Protein AF-A0A521KPG3-F1 (afdb_monomer_lite)

pLDDT: mean 92.12, std 6.99, range [52.09, 98.56]

Structure (mmCIF, N/CA/C/O backbone):
data_AF-A0A521KPG3-F1
#
_entry.id   AF-A0A521KPG3-F1
#
loop_
_atom_site.group_PDB
_atom_site.id
_atom_site.type_symbol
_atom_site.label_atom_id
_atom_site.label_alt_id
_atom_site.label_comp_id
_atom_site.label_asym_id
_atom_site.label_entity_id
_atom_site.label_seq_id
_atom_site.pdbx_PDB_ins_code
_atom_site.Cartn_x
_atom_site.Cartn_y
_atom_site.Cartn_z
_atom_site.occupancy
_atom_site.B_iso_or_equiv
_atom_site.auth_seq_id
_atom_site.auth_comp_id
_atom_site.auth_asym_id
_atom_site.auth_atom_id
_atom_site.pdbx_PDB_model_num
ATOM 1 N N . MET A 1 1 ? -23.778 -6.751 2.539 1.00 52.09 1 MET A N 1
ATOM 2 C CA . MET A 1 1 ? -24.061 -5.298 2.484 1.00 52.09 1 MET A CA 1
ATOM 3 C C . MET A 1 1 ? -22.713 -4.593 2.405 1.00 52.09 1 MET A C 1
ATOM 5 O O . MET A 1 1 ? -21.792 -5.073 3.049 1.00 52.09 1 MET A O 1
ATOM 9 N N . THR A 1 2 ? -22.518 -3.600 1.533 1.00 82.00 2 THR A N 1
ATOM 10 C CA . THR A 1 2 ? -21.164 -3.106 1.207 1.00 82.00 2 THR A CA 1
ATOM 11 C C . THR A 1 2 ? -20.636 -2.167 2.297 1.00 82.00 2 THR A C 1
ATOM 13 O O . THR A 1 2 ? -21.366 -1.291 2.757 1.00 82.00 2 THR A O 1
ATOM 16 N N . LEU A 1 3 ? -19.366 -2.312 2.703 1.00 93.50 3 LEU A N 1
ATOM 17 C CA . LEU A 1 3 ? -18.720 -1.429 3.693 1.00 93.50 3 LEU A CA 1
ATOM 18 C C . LEU A 1 3 ? -18.869 0.057 3.329 1.00 93.50 3 LEU A C 1
ATOM 20 O O . LEU A 1 3 ? -19.123 0.904 4.183 1.00 93.50 3 LEU A O 1
ATOM 24 N N . VAL A 1 4 ? -18.779 0.357 2.031 1.00 94.75 4 VAL A N 1
ATOM 25 C CA . VAL A 1 4 ? -18.985 1.696 1.469 1.00 94.75 4 VAL A CA 1
ATOM 26 C C . VAL A 1 4 ? -20.343 2.282 1.866 1.00 94.75 4 VAL A C 1
ATOM 28 O O . VAL A 1 4 ? -20.405 3.465 2.189 1.00 94.75 4 VAL A O 1
ATOM 31 N N . LEU A 1 5 ? -21.418 1.485 1.898 1.00 94.50 5 LEU A N 1
ATOM 32 C CA . LEU A 1 5 ? -22.751 1.969 2.267 1.00 94.50 5 LEU A CA 1
ATOM 33 C C . LEU A 1 5 ? -22.795 2.417 3.732 1.00 94.50 5 LEU A C 1
ATOM 35 O O . LEU A 1 5 ? -23.240 3.528 4.013 1.00 94.50 5 LEU A O 1
ATOM 39 N N . HIS A 1 6 ? -22.288 1.588 4.650 1.00 95.44 6 HIS A N 1
ATOM 40 C CA . HIS A 1 6 ? -22.227 1.927 6.076 1.00 95.44 6 HIS A CA 1
ATOM 41 C C . HIS A 1 6 ? -21.401 3.190 6.320 1.00 95.44 6 HIS A C 1
ATOM 43 O O . HIS A 1 6 ? -21.819 4.078 7.062 1.00 95.44 6 HIS A O 1
ATOM 49 N N . PHE A 1 7 ? -20.273 3.314 5.623 1.00 95.88 7 PHE A N 1
ATOM 50 C CA . PHE A 1 7 ? -19.432 4.502 5.678 1.00 95.88 7 PHE A CA 1
ATOM 51 C C . PHE A 1 7 ? -20.115 5.751 5.111 1.00 95.88 7 PHE A C 1
ATOM 53 O O . PHE A 1 7 ? -20.028 6.834 5.688 1.00 95.88 7 PHE A O 1
ATOM 60 N N . GLN A 1 8 ? -20.814 5.628 3.981 1.00 93.75 8 GLN A N 1
ATOM 61 C CA . GLN A 1 8 ? -21.535 6.743 3.369 1.00 93.75 8 GLN A CA 1
ATOM 62 C C . GLN A 1 8 ? -22.685 7.244 4.243 1.00 93.75 8 GLN A C 1
ATOM 64 O O . GLN A 1 8 ? -22.917 8.451 4.268 1.00 93.75 8 GLN A O 1
ATOM 69 N N . GLN A 1 9 ? -23.349 6.336 4.960 1.00 94.88 9 GLN A N 1
ATOM 70 C CA . GLN A 1 9 ? -24.404 6.628 5.933 1.00 94.88 9 GLN A CA 1
ATOM 71 C C . GLN A 1 9 ? -23.867 7.100 7.293 1.00 94.88 9 GLN A C 1
ATOM 73 O O . GLN A 1 9 ? -24.665 7.377 8.183 1.00 94.88 9 GLN A O 1
ATOM 78 N N . GLU A 1 10 ? -22.542 7.158 7.470 1.00 93.94 10 GLU A N 1
ATOM 79 C CA . GLU A 1 10 ? -21.884 7.454 8.751 1.00 93.94 10 GLU A CA 1
ATOM 80 C C . GLU A 1 10 ? -22.337 6.527 9.893 1.00 93.94 10 GLU A C 1
ATOM 82 O O . GLU A 1 10 ? -22.286 6.882 11.071 1.00 93.94 10 GLU A O 1
ATOM 87 N N . ASN A 1 11 ? -22.760 5.308 9.549 1.00 95.88 11 ASN A N 1
ATOM 88 C CA . ASN A 1 11 ? -23.122 4.279 10.510 1.00 95.88 11 ASN A CA 1
ATOM 89 C C . ASN A 1 11 ? -21.856 3.520 10.934 1.00 95.88 11 ASN A C 1
ATOM 91 O O . ASN A 1 11 ? -21.558 2.437 10.426 1.00 95.88 11 ASN A O 1
ATOM 95 N N . TRP A 1 12 ? -21.083 4.145 11.825 1.00 94.94 12 TRP A N 1
ATOM 96 C CA . TRP A 1 12 ? -19.770 3.660 12.264 1.00 94.94 12 TRP A CA 1
ATOM 97 C C . TRP A 1 12 ? -19.836 2.310 12.976 1.00 94.94 12 TRP A C 1
ATOM 99 O O . TRP A 1 12 ? -18.999 1.456 12.717 1.00 94.94 12 TRP A O 1
ATOM 109 N N . GLU A 1 13 ? -20.865 2.087 13.792 1.00 95.31 13 GLU A N 1
ATOM 110 C CA . GLU A 1 13 ? -21.072 0.815 14.489 1.00 95.31 13 GLU A CA 1
ATOM 111 C C . GLU A 1 13 ? -21.286 -0.329 13.489 1.00 95.31 13 GLU A C 1
ATOM 113 O O . GLU A 1 13 ? -20.583 -1.337 13.524 1.00 95.31 13 GLU A O 1
ATOM 118 N N . ALA A 1 14 ? -22.194 -0.151 12.524 1.00 95.75 14 ALA A N 1
ATOM 119 C CA . ALA A 1 14 ? -22.434 -1.176 11.511 1.00 95.75 14 ALA A CA 1
ATOM 120 C C . ALA A 1 14 ? -21.230 -1.378 10.574 1.00 95.75 14 ALA A C 1
ATOM 122 O O . ALA A 1 14 ? -21.003 -2.493 10.098 1.00 95.75 14 ALA A O 1
ATOM 123 N N . LEU A 1 15 ? -20.451 -0.319 10.316 1.00 96.81 15 LEU A N 1
ATOM 124 C CA . LEU A 1 15 ? -19.201 -0.412 9.563 1.00 96.81 15 LEU A CA 1
ATOM 125 C C . LEU A 1 15 ? -18.168 -1.267 10.306 1.00 96.81 15 LEU A C 1
ATOM 127 O O . LEU A 1 15 ? -17.594 -2.168 9.698 1.00 96.81 15 LEU A O 1
ATOM 131 N N . GLU A 1 16 ? -17.941 -0.997 11.593 1.00 96.50 16 GLU A N 1
ATOM 132 C CA . GLU A 1 16 ? -17.000 -1.742 12.439 1.00 96.50 16 GLU A CA 1
ATOM 133 C C . GLU A 1 16 ? -17.384 -3.219 12.535 1.00 96.50 16 GLU A C 1
ATOM 135 O O . GLU A 1 16 ? -16.533 -4.086 12.320 1.00 96.50 16 GLU A O 1
ATOM 140 N N . VAL A 1 17 ? -18.667 -3.512 12.770 1.00 96.12 17 VAL A N 1
ATOM 141 C CA . VAL A 1 17 ? -19.186 -4.888 12.806 1.00 96.12 17 VAL A CA 1
ATOM 142 C C . VAL A 1 17 ? -18.938 -5.590 11.471 1.00 96.12 17 VAL A C 1
ATOM 144 O O . VAL A 1 17 ? -18.283 -6.631 11.437 1.00 96.12 17 VAL A O 1
ATOM 147 N N . SER A 1 18 ? -19.371 -4.987 10.360 1.00 95.94 18 SER A N 1
ATOM 148 C CA . SER A 1 18 ? -19.237 -5.596 9.028 1.00 95.94 18 SER A CA 1
ATOM 149 C C . SER A 1 18 ? -17.775 -5.809 8.626 1.00 95.94 18 SER A C 1
ATOM 151 O O . SER A 1 18 ? -17.434 -6.810 7.995 1.00 95.94 18 SER A O 1
ATOM 153 N N . TRP A 1 19 ? -16.885 -4.878 8.978 1.00 96.88 19 TRP A N 1
ATOM 154 C CA . TRP A 1 19 ? -15.458 -5.010 8.688 1.00 96.88 19 TRP A CA 1
ATOM 155 C C . TRP A 1 19 ? -14.832 -6.119 9.546 1.00 96.88 19 TRP A C 1
ATOM 157 O O . TRP A 1 19 ? -14.117 -6.973 9.023 1.00 96.88 19 TRP A O 1
ATOM 167 N N . THR A 1 20 ? -15.148 -6.181 10.838 1.00 95.50 20 THR A N 1
ATOM 168 C CA . THR A 1 20 ? -14.649 -7.236 11.739 1.00 95.50 20 THR A CA 1
ATOM 169 C C . THR A 1 20 ? -15.108 -8.630 11.296 1.00 95.50 20 THR A C 1
ATOM 171 O O . THR A 1 20 ? -14.329 -9.590 11.321 1.00 95.50 20 THR A O 1
ATOM 174 N N . GLU A 1 21 ? -16.349 -8.750 10.818 1.00 94.81 21 GLU A N 1
ATOM 175 C CA . GLU A 1 21 ? -16.858 -9.980 10.205 1.00 94.81 21 GLU A CA 1
ATOM 176 C C . GLU A 1 21 ? -16.051 -10.365 8.960 1.00 94.81 21 GLU A C 1
ATOM 178 O O . GLU A 1 21 ? -15.674 -11.529 8.819 1.00 94.81 21 GLU A O 1
ATOM 183 N N . MET A 1 22 ? -15.705 -9.404 8.095 1.00 94.50 22 MET A N 1
ATOM 184 C CA . MET A 1 22 ? -14.847 -9.661 6.932 1.00 94.50 22 MET A CA 1
ATOM 185 C C . MET A 1 22 ? -13.451 -10.155 7.322 1.00 94.50 22 MET A C 1
ATOM 187 O O . MET A 1 22 ? -12.956 -11.102 6.705 1.00 94.50 22 MET A O 1
ATOM 191 N N . ILE A 1 23 ? -12.837 -9.551 8.347 1.00 95.06 23 ILE A N 1
ATOM 192 C CA . ILE A 1 23 ? -11.535 -9.981 8.884 1.00 95.06 23 ILE A CA 1
ATOM 193 C C . ILE A 1 23 ? -11.628 -11.438 9.353 1.00 95.06 23 ILE A C 1
ATOM 195 O O . ILE A 1 23 ? -10.808 -12.275 8.972 1.00 95.06 23 ILE A O 1
ATOM 199 N N . SER A 1 24 ? -12.661 -11.751 10.137 1.00 93.69 24 SER A N 1
ATOM 200 C CA . SER A 1 24 ? -12.889 -13.089 10.697 1.00 93.69 24 SER A CA 1
ATOM 201 C C . SER A 1 24 ? -13.160 -14.132 9.611 1.00 93.69 24 SER A C 1
ATOM 203 O O . SER A 1 24 ? -12.647 -15.250 9.671 1.00 93.69 24 SER A O 1
ATOM 205 N N . ALA A 1 25 ? -13.924 -13.752 8.587 1.00 93.00 25 ALA A N 1
ATOM 206 C CA . ALA A 1 25 ? -14.256 -14.595 7.445 1.00 93.00 25 ALA A CA 1
ATOM 207 C C . ALA A 1 25 ? -13.117 -14.723 6.418 1.00 93.00 25 ALA A C 1
ATOM 209 O O . ALA A 1 25 ? -13.273 -15.465 5.450 1.00 93.00 25 ALA A O 1
ATOM 210 N N . LYS A 1 26 ? -11.994 -14.009 6.600 1.00 91.50 26 LYS A N 1
ATOM 211 C CA . LYS A 1 26 ? -10.885 -13.929 5.629 1.00 91.50 26 LYS A CA 1
ATOM 212 C C . LYS A 1 26 ? -11.380 -13.554 4.230 1.00 91.50 26 LYS A C 1
ATOM 214 O O . LYS A 1 26 ? -10.997 -14.157 3.228 1.00 91.50 26 LYS A O 1
ATOM 219 N N . SER A 1 27 ? -12.305 -12.599 4.190 1.00 88.56 27 SER A N 1
ATOM 220 C CA . SER A 1 27 ? -12.894 -12.130 2.939 1.00 88.56 27 SER A CA 1
ATOM 221 C C . SER A 1 27 ? -11.855 -11.399 2.079 1.00 88.56 27 SER A C 1
ATOM 223 O O . SER A 1 27 ? -10.876 -10.884 2.623 1.00 88.56 27 SER A O 1
ATOM 225 N N . PRO A 1 28 ? -12.072 -11.308 0.755 1.00 89.56 28 PRO A N 1
ATOM 226 C CA . PRO A 1 28 ? -11.217 -10.518 -0.126 1.00 89.56 28 PRO A CA 1
ATOM 227 C C . PRO A 1 28 ? -11.099 -9.056 0.336 1.00 89.56 28 PRO A C 1
ATOM 229 O O . PRO A 1 28 ? -12.029 -8.501 0.933 1.00 89.56 28 PRO A O 1
ATOM 232 N N . VAL A 1 29 ? -9.947 -8.433 0.077 1.00 92.69 29 VAL A N 1
ATOM 233 C CA . VAL A 1 29 ? -9.597 -7.091 0.578 1.00 92.69 29 VAL A CA 1
ATOM 234 C C . VAL A 1 29 ? -10.201 -5.959 -0.266 1.00 92.69 29 VAL A C 1
ATOM 236 O O . VAL A 1 29 ? -10.266 -4.811 0.175 1.00 92.69 29 VAL A O 1
ATOM 239 N N . GLU A 1 30 ? -10.689 -6.262 -1.465 1.00 93.44 30 GLU A N 1
ATOM 240 C CA . GLU A 1 30 ? -11.215 -5.312 -2.447 1.00 93.44 30 GLU A CA 1
ATOM 241 C C . GLU A 1 30 ? -12.304 -4.379 -1.883 1.00 93.44 30 GLU A C 1
ATOM 243 O O . GLU A 1 30 ? -12.184 -3.168 -2.081 1.00 93.44 30 GLU A O 1
ATOM 248 N N . PRO A 1 31 ? -13.302 -4.843 -1.099 1.00 94.31 31 PRO A N 1
ATOM 249 C CA . PRO A 1 31 ? -14.300 -3.940 -0.517 1.00 94.31 31 PRO A CA 1
ATOM 250 C C . PRO A 1 31 ? -13.699 -2.944 0.486 1.00 94.31 31 PRO A C 1
ATOM 252 O O . PRO A 1 31 ? -14.235 -1.850 0.679 1.00 94.31 31 PRO A O 1
ATOM 255 N N . VAL A 1 32 ? -12.583 -3.304 1.129 1.00 96.31 32 VAL A N 1
ATOM 256 C CA . VAL A 1 32 ? -11.836 -2.403 2.016 1.00 96.31 32 VAL A CA 1
ATOM 257 C C . VAL A 1 32 ? -11.048 -1.393 1.192 1.00 96.31 32 VAL A C 1
ATOM 259 O O . VAL A 1 32 ? -11.058 -0.210 1.521 1.00 96.31 32 VAL A O 1
ATOM 262 N N . VAL A 1 33 ? -10.421 -1.816 0.094 1.00 96.00 33 VAL A N 1
ATOM 263 C CA . VAL A 1 33 ? -9.753 -0.900 -0.845 1.00 96.00 33 VAL A CA 1
ATOM 264 C C . VAL A 1 33 ? -10.733 0.159 -1.357 1.00 96.00 33 VAL A C 1
ATOM 266 O O . VAL A 1 33 ? -10.437 1.352 -1.270 1.00 96.00 33 VAL A O 1
ATOM 269 N N . GLU A 1 34 ? -11.918 -0.251 -1.812 1.00 95.25 34 GLU A N 1
ATOM 270 C CA . GLU A 1 34 ? -12.975 0.663 -2.268 1.00 95.25 34 GLU A CA 1
ATOM 271 C C . GLU A 1 34 ? -13.388 1.657 -1.175 1.00 95.25 34 GLU A C 1
ATOM 273 O O . GLU A 1 34 ? -13.433 2.868 -1.408 1.00 95.25 34 GLU A O 1
ATOM 278 N N . LEU A 1 35 ? -13.624 1.166 0.044 1.00 96.94 35 LEU A N 1
ATOM 279 C CA . LEU A 1 35 ? -13.941 2.002 1.199 1.00 96.94 35 LEU A CA 1
ATOM 280 C C . LEU A 1 35 ? -12.851 3.049 1.478 1.00 96.94 35 LEU A C 1
ATOM 282 O O . LEU A 1 35 ? -13.169 4.214 1.722 1.00 96.94 35 LEU A O 1
ATOM 286 N N . LEU A 1 36 ? -11.574 2.658 1.450 1.00 97.56 36 LEU A N 1
ATOM 287 C CA . LEU A 1 36 ? -10.450 3.550 1.748 1.00 97.56 36 LEU A CA 1
ATOM 288 C C . LEU A 1 36 ? -10.288 4.662 0.703 1.00 97.56 36 LEU A C 1
ATOM 290 O O . LEU A 1 36 ? -9.900 5.784 1.052 1.00 97.56 36 LEU A O 1
ATOM 294 N N . LEU A 1 37 ? -10.627 4.391 -0.559 1.00 95.88 37 LEU A N 1
ATOM 295 C CA . LEU A 1 37 ? -10.682 5.422 -1.598 1.00 95.88 37 LEU A CA 1
ATOM 296 C C . LEU A 1 37 ? -11.765 6.461 -1.272 1.00 95.88 37 LEU A C 1
ATOM 298 O O . LEU A 1 37 ? -11.469 7.655 -1.220 1.00 95.88 37 LEU A O 1
ATOM 302 N N . VAL A 1 38 ? -12.974 6.018 -0.913 1.00 96.06 38 VAL A N 1
ATOM 303 C CA . VAL A 1 38 ? -14.065 6.923 -0.499 1.00 96.06 38 VAL A CA 1
ATOM 304 C C . VAL A 1 38 ? -13.700 7.692 0.781 1.00 96.06 38 VAL A C 1
ATOM 306 O O . VAL A 1 38 ? -13.984 8.886 0.907 1.00 96.06 38 VAL A O 1
ATOM 309 N N . ALA A 1 39 ? -13.022 7.049 1.734 1.00 96.69 39 ALA A N 1
ATOM 310 C CA . ALA A 1 39 ? -12.569 7.698 2.963 1.00 96.69 39 ALA A CA 1
ATOM 311 C C . ALA A 1 39 ? -11.511 8.780 2.716 1.00 96.69 39 ALA A C 1
ATOM 313 O O . ALA A 1 39 ? -11.492 9.796 3.420 1.00 96.69 39 ALA A O 1
ATOM 314 N N . THR A 1 40 ? -10.668 8.588 1.700 1.00 96.44 40 THR A N 1
ATOM 315 C CA . THR A 1 40 ? -9.697 9.589 1.244 1.00 96.44 40 THR A CA 1
ATOM 316 C C . THR A 1 40 ? -10.410 10.819 0.691 1.00 96.44 40 THR A C 1
ATOM 318 O O . THR A 1 40 ? -10.117 11.940 1.110 1.00 96.44 40 THR A O 1
ATOM 321 N N . GLU A 1 41 ? -11.390 10.619 -0.192 1.00 95.38 41 GLU A N 1
ATOM 322 C CA . GLU A 1 41 ? -12.181 11.706 -0.785 1.00 95.38 41 GLU A CA 1
ATOM 323 C C . GLU A 1 41 ? -12.924 12.520 0.282 1.00 95.38 41 GLU A C 1
ATOM 325 O O . GLU A 1 41 ? -12.911 13.753 0.252 1.00 95.38 41 GLU A O 1
ATOM 330 N N . LYS A 1 42 ? -13.499 11.840 1.283 1.00 95.50 42 LYS A N 1
ATOM 331 C CA . LYS A 1 42 ? -14.185 12.487 2.413 1.00 95.50 42 LYS A CA 1
ATOM 332 C C . LYS A 1 42 ? -13.248 13.054 3.488 1.00 95.50 42 LYS A C 1
ATOM 334 O O . LYS A 1 42 ? -13.735 13.666 4.434 1.00 95.50 42 LYS A O 1
ATOM 339 N N . ARG A 1 43 ? -11.924 12.873 3.377 1.00 95.56 43 ARG A N 1
ATOM 340 C CA . ARG A 1 43 ? -10.925 13.257 4.402 1.00 95.56 43 ARG A 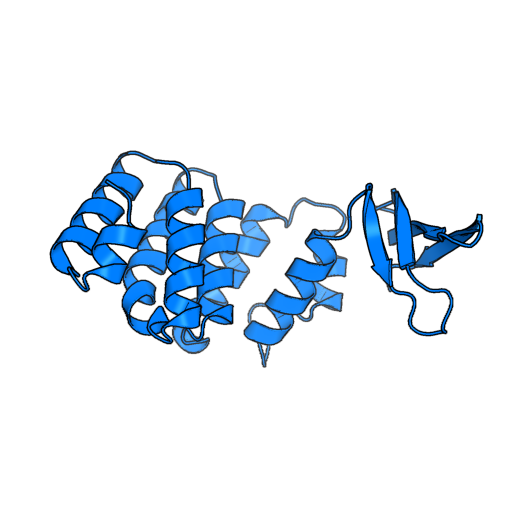CA 1
ATOM 341 C C . ARG A 1 43 ? -11.196 12.645 5.785 1.00 95.56 43 ARG A C 1
ATOM 343 O O . ARG A 1 43 ? -10.903 13.252 6.812 1.00 95.56 43 ARG A O 1
ATOM 350 N N . LEU A 1 44 ? -11.738 11.430 5.811 1.00 96.38 44 LEU A N 1
ATOM 351 C CA . LEU A 1 44 ? -12.098 10.696 7.031 1.00 96.38 44 LEU A CA 1
ATOM 352 C C . LEU A 1 44 ? -11.195 9.479 7.281 1.00 96.38 44 LEU A C 1
ATOM 354 O O . LEU A 1 44 ? -11.487 8.673 8.160 1.00 96.38 44 LEU A O 1
ATOM 358 N N . MET A 1 45 ? -10.070 9.369 6.565 1.00 96.88 45 MET A N 1
ATOM 359 C CA . MET A 1 45 ? -9.126 8.252 6.681 1.00 96.88 45 MET A CA 1
ATOM 360 C C . MET A 1 45 ? -8.688 7.967 8.124 1.00 96.88 45 MET A C 1
ATOM 362 O O . MET A 1 45 ? -8.567 6.809 8.511 1.00 96.88 45 MET A O 1
ATOM 366 N N . GLY A 1 46 ? -8.515 9.008 8.947 1.00 95.00 46 GLY A N 1
ATOM 367 C CA . GLY A 1 46 ? -8.146 8.858 10.358 1.00 95.00 46 GLY A CA 1
ATOM 368 C C . GLY A 1 46 ? -9.099 7.963 11.161 1.00 95.00 46 GLY A C 1
ATOM 369 O O . GLY A 1 46 ? -8.639 7.253 12.048 1.00 95.00 46 GLY A O 1
ATOM 370 N N . ARG A 1 47 ? -10.396 7.921 10.816 1.00 95.19 47 ARG A N 1
ATOM 371 C CA . ARG A 1 47 ? -11.377 7.035 11.473 1.00 95.19 47 ARG A CA 1
ATOM 372 C C . ARG A 1 47 ? -11.211 5.568 11.084 1.00 95.19 47 ARG A C 1
ATOM 374 O O . ARG A 1 47 ? -11.583 4.691 11.848 1.00 95.19 47 ARG A O 1
ATOM 381 N N . CYS A 1 48 ? -10.644 5.301 9.912 1.00 97.00 48 CYS A N 1
ATOM 382 C CA . CYS A 1 48 ? -10.431 3.947 9.414 1.00 97.00 48 CYS A CA 1
ATOM 383 C C . CYS A 1 48 ? -9.099 3.350 9.890 1.00 97.00 48 CYS A C 1
ATOM 385 O O . CYS A 1 48 ? -8.946 2.134 9.853 1.00 97.00 48 CYS A O 1
ATOM 387 N N . VAL A 1 49 ? -8.138 4.172 10.339 1.00 97.31 49 VAL A N 1
ATOM 388 C CA . VAL A 1 49 ? -6.780 3.726 10.708 1.00 97.31 49 VAL A CA 1
ATOM 389 C C . VAL A 1 49 ? -6.770 2.552 11.701 1.00 97.31 49 VAL A C 1
ATOM 391 O O . VAL A 1 49 ? -6.043 1.594 11.430 1.00 97.31 49 VAL A O 1
ATOM 394 N N . PRO A 1 50 ? -7.559 2.545 12.796 1.00 96.50 50 PRO A N 1
ATOM 395 C CA . PRO A 1 50 ? -7.572 1.411 13.722 1.00 96.50 50 PRO A CA 1
ATOM 396 C C . PRO A 1 50 ? -7.961 0.088 13.042 1.00 96.50 50 PRO A C 1
ATOM 398 O O . PRO A 1 50 ? -7.219 -0.890 13.144 1.00 96.50 50 PRO A O 1
ATOM 401 N N . LEU A 1 51 ? -9.051 0.092 12.265 1.00 97.38 51 LEU A N 1
ATOM 402 C CA . LEU A 1 51 ? -9.538 -1.082 11.529 1.00 97.38 51 LEU A CA 1
ATOM 403 C C . LEU A 1 51 ? -8.569 -1.516 10.424 1.00 97.38 51 LEU A C 1
ATOM 405 O O . LEU A 1 51 ? -8.354 -2.709 10.224 1.00 97.38 51 LEU A O 1
ATOM 409 N N . VAL A 1 52 ? -7.926 -0.567 9.733 1.00 98.25 52 VAL A N 1
ATOM 410 C CA . VAL A 1 52 ? -6.883 -0.877 8.740 1.00 98.25 52 VAL A CA 1
ATOM 411 C C . VAL A 1 52 ? -5.729 -1.627 9.392 1.00 98.25 52 VAL A C 1
ATOM 413 O O . VAL A 1 52 ? -5.263 -2.621 8.839 1.00 98.25 52 VAL A O 1
ATOM 416 N N . LYS A 1 53 ? -5.263 -1.180 10.563 1.00 98.12 53 LYS A N 1
ATOM 417 C CA . LYS A 1 53 ? -4.144 -1.825 11.264 1.00 98.12 53 LYS A CA 1
ATOM 418 C C . LYS A 1 53 ? -4.500 -3.232 11.725 1.00 98.12 53 LYS A C 1
ATOM 420 O O . LYS A 1 53 ? -3.666 -4.130 11.628 1.00 98.12 53 LYS A O 1
ATOM 425 N N . GLU A 1 54 ? -5.712 -3.427 12.229 1.00 97.38 54 GLU A N 1
ATOM 426 C CA . GLU A 1 54 ? -6.198 -4.750 12.612 1.00 97.38 54 GLU A CA 1
ATOM 427 C C . GLU A 1 54 ? -6.305 -5.680 11.399 1.00 97.38 54 GLU A C 1
ATOM 429 O O . GLU A 1 54 ? -5.740 -6.777 11.407 1.00 97.38 54 GLU A O 1
ATOM 434 N N . HIS A 1 55 ? -6.929 -5.208 10.318 1.00 98.06 55 HIS A N 1
ATOM 435 C CA . HIS A 1 55 ? -7.075 -5.990 9.098 1.00 98.06 55 HIS A CA 1
ATOM 436 C C . HIS A 1 55 ? -5.714 -6.331 8.480 1.00 98.06 55 HIS A C 1
ATOM 438 O O . HIS A 1 55 ? -5.483 -7.475 8.104 1.00 98.06 55 HIS A O 1
ATOM 444 N N . ALA A 1 56 ? -4.770 -5.388 8.446 1.00 98.12 56 ALA A N 1
ATOM 445 C CA . ALA A 1 56 ? -3.441 -5.624 7.887 1.00 98.12 56 ALA A CA 1
ATOM 446 C C . ALA A 1 56 ? -2.666 -6.689 8.672 1.00 98.12 56 ALA A C 1
ATOM 448 O O . ALA A 1 56 ? -2.004 -7.537 8.076 1.00 98.12 56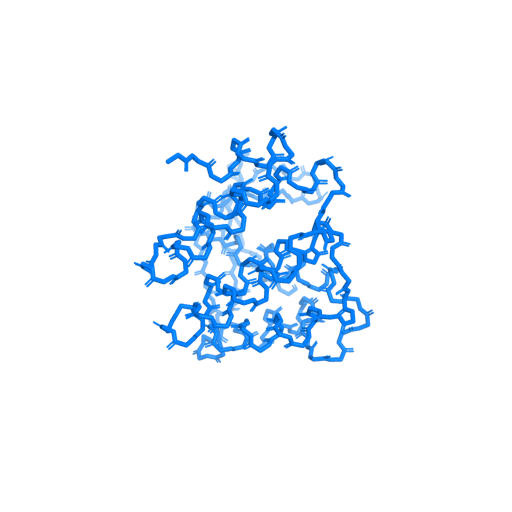 ALA A O 1
ATOM 449 N N . LYS A 1 57 ? -2.789 -6.695 10.006 1.00 97.00 57 LYS A N 1
ATOM 450 C CA . LYS A 1 57 ? -2.214 -7.755 10.848 1.00 97.00 57 LYS A CA 1
ATOM 451 C C . LYS A 1 57 ? -2.834 -9.114 10.538 1.00 97.00 57 LYS A C 1
ATOM 453 O O . LYS A 1 57 ? -2.101 -10.094 10.434 1.00 97.00 57 LYS A O 1
ATOM 458 N N . ALA A 1 58 ? -4.155 -9.174 10.374 1.00 97.12 58 ALA A N 1
ATOM 459 C CA . ALA A 1 58 ? -4.849 -10.410 10.028 1.00 97.12 58 ALA A CA 1
ATOM 460 C C . ALA A 1 58 ? -4.459 -10.920 8.630 1.00 97.12 58 ALA A C 1
ATOM 462 O O . ALA A 1 58 ? -4.204 -12.112 8.470 1.00 97.12 58 ALA A O 1
ATOM 463 N N . LEU A 1 59 ? -4.353 -10.033 7.636 1.00 97.06 59 LEU A N 1
ATOM 464 C CA . LEU A 1 59 ? -3.898 -10.369 6.283 1.00 97.06 59 LEU A CA 1
ATOM 465 C C . LEU A 1 59 ? -2.474 -10.932 6.307 1.00 97.06 59 LEU A C 1
ATOM 467 O O . LEU A 1 59 ? -2.249 -12.044 5.832 1.00 97.06 59 LEU A O 1
ATOM 471 N N . ALA A 1 60 ? -1.542 -10.237 6.966 1.00 95.12 60 ALA A N 1
ATOM 472 C CA . ALA A 1 60 ? -0.164 -10.702 7.106 1.00 95.12 60 ALA A CA 1
ATOM 473 C C . ALA A 1 60 ? -0.077 -12.060 7.829 1.00 95.12 60 ALA A C 1
ATOM 475 O O . ALA A 1 60 ? 0.639 -12.951 7.379 1.00 95.12 60 ALA A O 1
ATOM 476 N N . ALA A 1 61 ? -0.844 -12.259 8.907 1.00 94.31 61 ALA A N 1
ATOM 477 C CA . ALA A 1 61 ? -0.896 -13.535 9.628 1.00 94.31 61 ALA A CA 1
ATOM 478 C C . ALA A 1 61 ? -1.479 -14.686 8.785 1.00 94.31 61 ALA A C 1
ATOM 480 O O . ALA A 1 61 ? -1.161 -15.849 9.027 1.00 94.31 61 ALA A O 1
ATOM 481 N N . ASN A 1 62 ? -2.312 -14.370 7.792 1.00 93.06 62 ASN A N 1
ATOM 482 C CA . ASN A 1 62 ? -2.885 -15.332 6.852 1.00 93.06 62 ASN A CA 1
ATOM 483 C C . ASN A 1 62 ? -2.024 -15.539 5.590 1.00 93.06 62 ASN A C 1
ATOM 485 O O . ASN A 1 62 ? -2.455 -16.249 4.683 1.00 93.06 62 ASN A O 1
ATOM 489 N N . GLY A 1 63 ? -0.827 -14.949 5.523 1.00 93.00 63 GLY A N 1
ATOM 490 C CA . GLY A 1 63 ? 0.079 -15.062 4.377 1.00 93.00 63 GLY A CA 1
ATOM 491 C C . GLY A 1 63 ? -0.196 -14.072 3.242 1.00 93.00 63 GLY A C 1
ATOM 492 O O . GLY A 1 63 ? 0.523 -14.093 2.247 1.00 93.00 63 GLY A O 1
ATOM 493 N N . ASP A 1 64 ? -1.175 -13.175 3.385 1.00 95.38 64 ASP A N 1
ATOM 494 C CA . ASP A 1 64 ? -1.444 -12.103 2.421 1.00 95.38 64 ASP A CA 1
ATOM 495 C C . ASP A 1 64 ? -0.730 -10.803 2.824 1.00 95.38 64 ASP A C 1
ATOM 497 O O . ASP A 1 64 ? -1.323 -9.793 3.216 1.00 95.38 64 ASP A O 1
ATOM 501 N N . ALA A 1 65 ? 0.600 -10.836 2.759 1.00 96.50 65 ALA A N 1
ATOM 502 C CA . ALA A 1 65 ? 1.426 -9.665 3.040 1.00 96.50 65 ALA A CA 1
ATOM 503 C C . ALA A 1 65 ? 1.211 -8.539 2.009 1.00 96.50 65 ALA A C 1
ATOM 505 O O . ALA A 1 65 ? 1.301 -7.357 2.349 1.00 96.50 65 ALA A O 1
ATOM 506 N N . THR A 1 66 ? 0.887 -8.894 0.761 1.00 96.12 66 THR A N 1
ATOM 507 C CA . THR A 1 66 ? 0.593 -7.945 -0.318 1.00 96.12 66 THR A CA 1
ATOM 508 C C . THR A 1 66 ? -0.666 -7.139 -0.020 1.00 96.12 66 THR A C 1
ATOM 510 O O . THR A 1 66 ? -0.621 -5.907 -0.076 1.00 96.12 66 THR A O 1
ATOM 513 N N . GLY A 1 67 ? -1.762 -7.802 0.360 1.00 96.50 67 GLY A N 1
ATOM 514 C CA . GLY A 1 67 ? -2.999 -7.141 0.773 1.00 96.50 67 GLY A CA 1
ATOM 515 C C . GLY A 1 67 ? -2.792 -6.252 1.999 1.00 96.50 67 GLY A C 1
ATOM 516 O O . GLY A 1 67 ? -3.265 -5.112 2.019 1.00 96.50 67 GLY A O 1
ATOM 517 N N . ALA A 1 68 ? -2.011 -6.717 2.982 1.00 98.00 68 ALA A N 1
ATOM 518 C CA . ALA A 1 68 ? -1.650 -5.920 4.156 1.00 98.00 68 ALA A CA 1
ATOM 519 C C . ALA A 1 68 ? -0.913 -4.622 3.775 1.00 98.00 68 ALA A C 1
ATOM 521 O O . ALA A 1 68 ? -1.281 -3.538 4.238 1.00 98.00 68 ALA A O 1
ATOM 522 N N . ALA A 1 69 ? 0.100 -4.720 2.907 1.00 97.94 69 ALA A N 1
ATOM 523 C CA . ALA A 1 69 ? 0.857 -3.566 2.428 1.00 97.94 69 ALA A CA 1
ATOM 524 C C . ALA A 1 69 ? -0.029 -2.596 1.631 1.00 97.94 69 ALA A C 1
ATOM 526 O O . ALA A 1 69 ? 0.075 -1.381 1.808 1.00 97.94 69 ALA A O 1
ATOM 527 N N . GLU A 1 70 ? -0.939 -3.112 0.800 1.00 97.06 70 GLU A N 1
ATOM 528 C CA . GLU A 1 70 ? -1.835 -2.286 -0.010 1.00 97.06 70 GLU A CA 1
ATOM 529 C C . GLU A 1 70 ? -2.782 -1.446 0.859 1.00 97.06 70 GLU A C 1
ATOM 531 O O . GLU A 1 70 ? -2.851 -0.230 0.669 1.00 97.06 70 GLU A O 1
ATOM 536 N N . ILE A 1 71 ? -3.461 -2.028 1.856 1.00 98.12 71 ILE A N 1
ATOM 537 C CA . ILE A 1 71 ? -4.411 -1.256 2.681 1.00 98.12 71 ILE A CA 1
ATOM 538 C C . ILE A 1 71 ? -3.720 -0.260 3.619 1.00 98.12 71 ILE A C 1
ATOM 540 O O . ILE A 1 71 ? -4.202 0.864 3.777 1.00 98.12 71 ILE A O 1
ATOM 544 N N . LEU A 1 72 ? -2.561 -0.615 4.189 1.00 98.56 72 LEU A N 1
ATOM 545 C CA . LEU A 1 72 ? -1.735 0.318 4.970 1.00 98.56 72 LEU A CA 1
ATOM 546 C C . LEU A 1 72 ? -1.235 1.464 4.086 1.00 98.56 72 LEU A C 1
ATOM 548 O O . LEU A 1 72 ? -1.233 2.636 4.477 1.00 98.56 72 LEU A O 1
ATOM 552 N N . GLY A 1 73 ? -0.858 1.116 2.862 1.00 97.75 73 GLY A N 1
ATOM 553 C CA . GLY A 1 73 ? -0.419 2.027 1.831 1.00 97.75 73 GLY A CA 1
ATOM 554 C C . GLY A 1 73 ? -1.499 3.002 1.369 1.00 97.75 73 GLY A C 1
ATOM 555 O O . GLY A 1 73 ? -1.251 4.199 1.211 1.00 97.75 73 GLY A O 1
ATOM 556 N N . LEU A 1 74 ? -2.724 2.524 1.176 1.00 97.94 74 LEU A N 1
ATOM 557 C CA . LEU A 1 74 ? -3.872 3.379 0.885 1.00 97.94 74 LEU A CA 1
ATOM 558 C C . LEU A 1 74 ? -4.195 4.284 2.071 1.00 97.94 74 LEU A C 1
ATOM 560 O O . LEU A 1 74 ? -4.439 5.472 1.869 1.00 97.94 74 LEU A O 1
ATOM 564 N N . ALA A 1 75 ? -4.110 3.773 3.300 1.00 98.25 75 ALA A N 1
ATOM 565 C CA . ALA A 1 75 ? -4.343 4.581 4.487 1.00 98.25 75 ALA A CA 1
ATOM 566 C C . ALA A 1 75 ? -3.330 5.726 4.631 1.00 98.25 75 ALA A C 1
ATOM 568 O O . ALA A 1 75 ? -3.728 6.867 4.883 1.00 98.25 75 ALA A O 1
ATOM 569 N N . ILE A 1 76 ? -2.033 5.479 4.407 1.00 97.62 76 ILE A N 1
ATOM 570 C CA . ILE A 1 76 ? -1.029 6.550 4.495 1.00 97.62 76 ILE A CA 1
ATOM 571 C C . ILE A 1 76 ? -1.204 7.588 3.376 1.00 97.62 76 ILE A C 1
ATOM 573 O O . ILE A 1 76 ? -1.073 8.794 3.620 1.00 97.62 76 ILE A O 1
ATOM 577 N N . LEU A 1 77 ? -1.548 7.148 2.158 1.00 97.44 77 LEU A N 1
ATOM 578 C CA . LEU A 1 77 ? -1.825 8.034 1.021 1.00 97.44 77 LEU A CA 1
ATOM 579 C C . LEU A 1 77 ? -3.109 8.844 1.223 1.00 97.44 77 LEU A C 1
ATOM 581 O O . LEU A 1 77 ? -3.145 10.009 0.828 1.00 97.44 77 LEU A O 1
ATOM 585 N N . GLY A 1 78 ? -4.110 8.257 1.879 1.00 96.56 78 GLY A N 1
ATOM 586 C CA . GLY A 1 78 ? -5.401 8.869 2.184 1.00 96.56 78 GLY A CA 1
ATOM 587 C C . GLY A 1 78 ? -5.398 9.857 3.350 1.00 96.56 78 GLY A C 1
ATOM 588 O O . GLY A 1 78 ? -6.445 10.394 3.701 1.00 96.56 78 GLY A O 1
ATOM 589 N N . GLY A 1 79 ? -4.235 10.112 3.956 1.00 95.38 79 GLY A N 1
ATOM 590 C CA . GLY A 1 79 ? -4.074 11.090 5.037 1.00 95.38 79 GLY A CA 1
ATOM 591 C C . GLY A 1 79 ? -3.944 10.491 6.437 1.00 95.38 79 GLY A C 1
ATOM 592 O O . GLY A 1 79 ? -3.911 11.248 7.404 1.00 95.38 79 GLY A O 1
ATOM 593 N N . GLY A 1 80 ? -3.822 9.167 6.566 1.00 96.62 80 GLY A N 1
ATOM 594 C CA . GLY A 1 80 ? -3.447 8.521 7.824 1.00 96.62 80 GLY A CA 1
ATOM 595 C C . GLY A 1 80 ? -2.079 8.990 8.340 1.00 96.62 80 GLY A C 1
ATOM 596 O O . GLY A 1 80 ? -1.215 9.424 7.565 1.00 96.62 80 GLY A O 1
ATOM 597 N N . SER A 1 81 ? -1.892 8.910 9.661 1.00 94.81 81 SER A N 1
ATOM 598 C CA . SER A 1 81 ? -0.680 9.363 10.353 1.00 94.81 81 SER A CA 1
ATOM 599 C C . SER A 1 81 ? 0.531 8.480 10.012 1.00 94.81 81 SER A C 1
ATOM 601 O O . SER A 1 81 ? 0.516 7.284 10.320 1.00 94.81 81 SER A O 1
ATOM 603 N N . PRO A 1 82 ? 1.623 9.033 9.441 1.00 94.38 82 PRO A N 1
ATOM 604 C CA . PRO A 1 82 ? 2.845 8.268 9.203 1.00 94.38 82 PRO A CA 1
ATOM 605 C C . PRO A 1 82 ? 3.462 7.699 10.484 1.00 94.38 82 PRO A C 1
ATOM 607 O O . PRO A 1 82 ? 4.033 6.613 10.433 1.00 94.38 82 PRO A O 1
ATOM 610 N N . GLY A 1 83 ? 3.316 8.375 11.628 1.00 94.44 83 GLY A N 1
ATOM 611 C CA . GLY A 1 83 ? 3.840 7.886 12.909 1.00 94.44 83 GLY A CA 1
ATOM 612 C C . GLY A 1 83 ? 3.191 6.577 13.370 1.00 94.44 83 GLY A C 1
ATOM 613 O O . GLY A 1 83 ? 3.814 5.799 14.084 1.00 94.44 83 GLY A O 1
ATOM 614 N N . GLU A 1 84 ? 1.965 6.301 12.923 1.00 95.31 84 GLU A N 1
ATOM 615 C CA . GLU A 1 84 ? 1.221 5.095 13.297 1.00 95.31 84 GLU A CA 1
ATOM 616 C C . GLU A 1 84 ? 1.296 3.974 12.259 1.00 95.31 84 GLU A C 1
ATOM 618 O O . GLU A 1 84 ? 1.049 2.819 12.611 1.00 95.31 84 GLU A O 1
ATOM 623 N N . LEU A 1 85 ? 1.578 4.323 10.998 1.00 97.75 85 LEU A N 1
ATOM 624 C CA . LEU A 1 85 ? 1.453 3.427 9.845 1.00 97.75 85 LEU A CA 1
ATOM 625 C C . LEU A 1 85 ? 2.794 3.042 9.216 1.00 97.75 85 LEU A C 1
ATOM 627 O O . LEU A 1 85 ? 2.891 1.959 8.650 1.00 97.75 85 LEU A O 1
ATOM 631 N N . SER A 1 86 ? 3.827 3.890 9.291 1.00 97.56 86 SER A N 1
ATOM 632 C CA . SER A 1 86 ? 5.048 3.704 8.485 1.00 97.56 86 SER A CA 1
ATOM 633 C C . SER A 1 86 ? 5.772 2.392 8.768 1.00 97.56 86 SER A C 1
ATOM 635 O O . SER A 1 86 ? 6.168 1.698 7.836 1.00 97.56 86 SER A O 1
ATOM 637 N N . ALA A 1 87 ? 5.922 2.031 10.044 1.00 97.31 87 ALA A N 1
ATOM 638 C CA . ALA A 1 87 ? 6.616 0.804 10.424 1.00 97.31 87 ALA A CA 1
ATOM 639 C C . ALA A 1 87 ? 5.845 -0.450 9.988 1.00 97.31 87 ALA A C 1
ATOM 641 O O . ALA A 1 87 ? 6.444 -1.388 9.465 1.00 97.31 87 ALA A O 1
ATOM 642 N N . ASP A 1 88 ? 4.522 -0.449 10.173 1.00 97.75 88 ASP A N 1
ATOM 643 C CA . ASP A 1 88 ? 3.659 -1.562 9.774 1.00 97.75 88 ASP A CA 1
ATOM 644 C C . ASP A 1 88 ? 3.638 -1.703 8.244 1.00 97.75 88 ASP A C 1
ATOM 646 O O . ASP A 1 88 ? 3.769 -2.812 7.728 1.00 97.75 88 ASP A O 1
ATOM 650 N N . LEU A 1 89 ? 3.561 -0.583 7.513 1.00 98.38 89 LEU A N 1
ATOM 651 C CA . LEU A 1 89 ? 3.606 -0.557 6.050 1.00 98.38 89 LEU A CA 1
ATOM 652 C C . LEU A 1 89 ? 4.925 -1.112 5.513 1.00 98.38 89 LEU A C 1
ATOM 654 O O . LEU A 1 89 ? 4.908 -1.984 4.648 1.00 98.38 89 LEU A O 1
ATOM 658 N N . TYR A 1 90 ? 6.061 -0.635 6.034 1.00 98.19 90 TYR A N 1
ATOM 659 C CA . TYR A 1 90 ? 7.370 -1.123 5.602 1.00 98.19 90 TYR A CA 1
ATOM 660 C C . TYR A 1 90 ? 7.501 -2.631 5.833 1.00 98.19 90 TYR A C 1
ATOM 662 O O . TYR A 1 90 ? 7.885 -3.355 4.922 1.00 98.19 90 TYR A O 1
ATOM 670 N N . ARG A 1 91 ? 7.123 -3.121 7.020 1.00 97.62 91 ARG A N 1
ATOM 671 C CA . ARG A 1 91 ? 7.200 -4.554 7.351 1.00 97.62 91 ARG A CA 1
ATOM 672 C C . ARG A 1 91 ? 6.290 -5.406 6.473 1.00 97.62 91 ARG A C 1
ATOM 674 O O . ARG A 1 91 ? 6.701 -6.483 6.057 1.00 97.62 91 ARG A O 1
ATOM 681 N N . ALA A 1 92 ? 5.074 -4.939 6.190 1.00 97.88 92 ALA A N 1
ATOM 682 C CA . ALA A 1 92 ? 4.163 -5.641 5.293 1.00 97.88 92 ALA A CA 1
ATOM 683 C C . ALA A 1 92 ? 4.729 -5.703 3.865 1.00 97.88 92 ALA A C 1
ATOM 685 O O . ALA A 1 92 ? 4.735 -6.771 3.258 1.00 97.88 92 ALA A O 1
ATOM 686 N N . ALA A 1 93 ? 5.266 -4.589 3.357 1.00 97.94 93 ALA A N 1
ATOM 687 C CA . ALA A 1 93 ? 5.886 -4.532 2.036 1.00 97.94 93 ALA A CA 1
ATOM 688 C C . ALA A 1 93 ? 7.141 -5.418 1.944 1.00 97.94 93 ALA A C 1
ATOM 690 O O . ALA A 1 93 ? 7.281 -6.188 1.000 1.00 97.94 93 ALA A O 1
ATOM 691 N N . GLU A 1 94 ? 8.019 -5.365 2.946 1.00 97.62 94 GLU A N 1
ATOM 692 C CA . GLU A 1 94 ? 9.204 -6.222 3.022 1.00 97.62 94 GLU A CA 1
ATOM 693 C C . GLU A 1 94 ? 8.804 -7.698 3.075 1.00 97.62 94 GLU A C 1
ATOM 695 O O . GLU A 1 94 ? 9.347 -8.514 2.338 1.00 97.62 94 GLU A O 1
ATOM 700 N N . HIS A 1 95 ? 7.808 -8.061 3.884 1.00 97.00 95 HIS A N 1
ATOM 701 C CA . HIS A 1 95 ? 7.344 -9.443 3.935 1.00 97.00 95 HIS A CA 1
ATOM 702 C C . HIS A 1 95 ? 6.749 -9.917 2.602 1.00 97.00 95 HIS A C 1
ATOM 704 O O . HIS A 1 95 ? 6.965 -11.067 2.226 1.00 97.00 95 HIS A O 1
ATOM 710 N N . ALA A 1 96 ? 6.044 -9.036 1.888 1.00 96.44 96 ALA A N 1
ATOM 711 C CA . ALA A 1 96 ? 5.428 -9.343 0.604 1.00 96.44 96 ALA A CA 1
ATOM 712 C C . ALA A 1 96 ? 6.443 -9.526 -0.528 1.00 96.44 96 ALA A C 1
ATOM 714 O O . ALA A 1 96 ? 6.215 -10.343 -1.416 1.00 96.44 96 ALA A O 1
ATOM 715 N N . TYR A 1 97 ? 7.534 -8.757 -0.520 1.00 95.69 97 TYR A N 1
ATOM 716 C CA . TYR A 1 97 ? 8.365 -8.602 -1.712 1.00 95.69 97 TYR A CA 1
ATOM 717 C C . TYR A 1 97 ? 9.852 -8.879 -1.499 1.00 95.69 97 TYR A C 1
ATOM 719 O O . TYR A 1 97 ? 10.568 -8.924 -2.485 1.00 95.69 97 TYR A O 1
ATOM 727 N N . ARG A 1 98 ? 10.366 -9.086 -0.280 1.00 95.56 98 ARG A N 1
ATOM 728 C CA . ARG A 1 98 ? 11.829 -9.175 -0.061 1.00 95.56 98 ARG A CA 1
ATOM 729 C C . ARG A 1 98 ? 12.557 -10.253 -0.870 1.00 95.56 98 ARG A C 1
ATOM 731 O O . ARG A 1 98 ? 13.743 -10.097 -1.131 1.00 95.56 98 ARG A O 1
ATOM 738 N N . GLU A 1 99 ? 11.867 -11.338 -1.213 1.00 93.19 99 GLU A N 1
ATOM 739 C CA . GLU A 1 99 ? 12.431 -12.458 -1.980 1.00 93.19 99 GLU A CA 1
ATOM 740 C C . GLU A 1 99 ? 12.446 -12.170 -3.490 1.00 93.19 99 GLU A C 1
ATOM 742 O O . GLU A 1 99 ? 13.037 -12.909 -4.275 1.00 93.19 99 GLU A O 1
ATOM 747 N N . GLU A 1 100 ? 11.795 -11.090 -3.914 1.00 90.62 100 GLU A N 1
ATOM 748 C CA . GLU A 1 100 ? 11.772 -10.654 -5.296 1.00 90.62 100 GLU A CA 1
ATOM 749 C C . GLU A 1 100 ? 13.105 -9.999 -5.675 1.00 90.62 100 GLU A C 1
ATOM 751 O O . GLU A 1 100 ? 13.570 -9.074 -5.007 1.00 90.62 100 GLU A O 1
ATOM 756 N N . ALA A 1 101 ? 13.687 -10.404 -6.807 1.00 87.62 101 ALA A N 1
ATOM 757 C CA . ALA A 1 101 ? 14.989 -9.903 -7.267 1.00 87.62 101 ALA A CA 1
ATOM 758 C C . ALA A 1 101 ? 15.052 -8.365 -7.394 1.00 87.62 101 ALA A C 1
ATOM 760 O O . ALA A 1 101 ? 16.098 -7.749 -7.198 1.00 87.62 101 ALA A O 1
ATOM 761 N N . TRP A 1 102 ? 13.912 -7.731 -7.679 1.00 87.31 102 TRP A N 1
ATOM 762 C CA . TRP A 1 102 ? 13.779 -6.287 -7.867 1.00 87.31 102 TRP A CA 1
ATOM 763 C C . TRP A 1 102 ? 13.538 -5.502 -6.566 1.00 87.31 102 TRP A C 1
ATOM 765 O O . TRP A 1 102 ? 13.610 -4.271 -6.587 1.00 87.31 102 TRP A O 1
ATOM 775 N N . TRP A 1 103 ? 13.257 -6.158 -5.432 1.00 92.69 103 TRP A N 1
ATOM 776 C CA . TRP A 1 103 ? 12.851 -5.483 -4.190 1.00 92.69 103 TRP A CA 1
ATOM 777 C C . TRP A 1 103 ? 13.875 -4.475 -3.683 1.00 92.69 103 TRP A C 1
ATOM 779 O O . TRP A 1 103 ? 13.508 -3.336 -3.390 1.00 92.69 103 TRP A O 1
ATOM 789 N N . ALA A 1 104 ? 15.145 -4.881 -3.587 1.00 92.38 104 ALA A N 1
ATOM 790 C CA . ALA A 1 104 ? 16.203 -4.033 -3.041 1.00 92.38 104 ALA A CA 1
ATOM 791 C C . ALA A 1 104 ? 16.318 -2.722 -3.832 1.00 92.38 104 ALA A C 1
ATOM 793 O O . ALA A 1 104 ? 16.308 -1.635 -3.259 1.00 92.38 104 ALA A O 1
ATOM 794 N N . VAL A 1 105 ? 16.313 -2.836 -5.159 1.00 90.19 105 VAL A N 1
ATOM 795 C CA . VAL A 1 105 ? 16.447 -1.703 -6.076 1.00 90.19 105 VAL A CA 1
ATOM 796 C C . VAL A 1 105 ? 15.204 -0.822 -6.049 1.00 90.19 105 VAL A C 1
ATOM 798 O O . VAL A 1 105 ? 15.314 0.398 -5.952 1.00 90.19 105 VAL A O 1
ATOM 801 N N . TYR A 1 106 ? 14.008 -1.412 -6.096 1.00 93.06 106 TYR A N 1
ATOM 802 C CA . TYR A 1 106 ? 12.768 -0.634 -6.088 1.00 93.06 106 TYR A CA 1
ATOM 803 C C . TYR A 1 106 ? 12.583 0.105 -4.764 1.00 93.06 106 TYR A C 1
ATOM 805 O O . TYR A 1 106 ? 12.123 1.247 -4.755 1.00 93.06 106 TYR A O 1
ATOM 813 N N . SER A 1 107 ? 12.960 -0.529 -3.654 1.00 94.88 107 SER A N 1
ATOM 814 C CA . SER A 1 107 ? 12.908 0.082 -2.327 1.00 94.88 107 SER A CA 1
ATOM 815 C C . SER A 1 107 ? 13.895 1.236 -2.210 1.00 94.88 107 SER A C 1
ATOM 817 O O . SER A 1 107 ? 13.517 2.309 -1.744 1.00 94.88 107 SER A O 1
ATOM 819 N N . GLU A 1 108 ? 15.125 1.067 -2.703 1.00 94.44 108 GLU A N 1
ATOM 820 C CA . GLU A 1 108 ? 16.130 2.133 -2.742 1.00 94.44 108 GLU A CA 1
ATOM 821 C C . GLU A 1 108 ? 15.672 3.315 -3.609 1.00 94.44 108 GLU A C 1
ATOM 823 O O . GLU A 1 108 ? 15.629 4.448 -3.127 1.00 94.44 108 GLU A O 1
ATOM 828 N N . MET A 1 109 ? 15.244 3.058 -4.848 1.00 91.19 109 MET A N 1
ATOM 829 C CA . MET A 1 109 ? 14.772 4.093 -5.778 1.00 91.19 109 MET A CA 1
ATOM 830 C C . MET A 1 109 ? 13.556 4.856 -5.250 1.00 91.19 109 MET A C 1
ATOM 832 O O . MET A 1 109 ? 13.436 6.067 -5.440 1.00 91.19 109 MET A O 1
ATOM 836 N N . ALA A 1 110 ? 12.633 4.152 -4.596 1.00 95.19 110 ALA A N 1
ATOM 837 C CA . ALA A 1 110 ? 11.478 4.773 -3.968 1.00 95.19 110 ALA A CA 1
ATOM 838 C C . ALA A 1 110 ? 11.834 5.493 -2.658 1.00 95.19 110 ALA A C 1
ATOM 840 O O . ALA A 1 110 ? 11.011 6.246 -2.143 1.00 95.19 110 ALA A O 1
ATOM 841 N N . GLY A 1 111 ? 13.020 5.257 -2.092 1.00 96.38 111 GLY A N 1
ATOM 842 C CA . GLY A 1 111 ? 13.370 5.692 -0.744 1.00 96.38 111 GLY A CA 1
ATOM 843 C C . GLY A 1 111 ? 12.515 5.022 0.334 1.00 96.38 111 GLY A C 1
ATOM 844 O O . GLY A 1 111 ? 12.279 5.637 1.372 1.00 96.38 111 GLY A O 1
ATOM 845 N N . LEU A 1 112 ? 12.018 3.804 0.085 1.00 97.38 112 LEU A N 1
ATOM 846 C CA . LEU A 1 112 ? 11.196 2.999 0.991 1.00 97.38 112 LEU A CA 1
ATOM 847 C C . LEU A 1 112 ? 12.092 2.217 1.961 1.00 97.38 112 LEU A C 1
ATOM 849 O O . LEU A 1 112 ? 12.715 1.226 1.597 1.00 97.38 112 LEU A O 1
ATOM 853 N N . ASN A 1 113 ? 12.154 2.665 3.209 1.00 96.19 113 ASN A N 1
ATOM 854 C CA . ASN A 1 113 ? 12.853 1.997 4.299 1.00 96.19 113 ASN A CA 1
ATOM 855 C C . ASN A 1 113 ? 12.192 2.344 5.642 1.00 96.19 113 ASN A C 1
ATOM 857 O O . ASN A 1 113 ? 11.363 3.249 5.729 1.00 96.19 113 ASN A O 1
ATOM 861 N N . LEU A 1 114 ? 12.564 1.647 6.716 1.00 93.62 114 LEU A N 1
ATOM 862 C CA . LEU A 1 114 ? 11.956 1.862 8.034 1.00 93.62 114 LEU A CA 1
ATOM 863 C C . LEU A 1 114 ? 12.119 3.305 8.559 1.00 93.62 114 LEU A C 1
ATOM 865 O O . LEU A 1 114 ? 11.282 3.776 9.325 1.00 93.62 114 LEU A O 1
ATOM 869 N N . ASN A 1 115 ? 13.168 4.006 8.120 1.00 92.56 115 ASN A N 1
ATOM 870 C CA . ASN A 1 115 ? 13.512 5.364 8.537 1.00 92.56 115 ASN A CA 1
ATOM 871 C C . ASN A 1 115 ? 13.208 6.412 7.453 1.00 92.56 115 ASN A C 1
ATOM 873 O O . ASN A 1 115 ? 13.764 7.512 7.500 1.00 92.56 115 ASN A O 1
ATOM 877 N N . SER A 1 116 ? 12.360 6.096 6.464 1.00 93.88 116 SER A N 1
ATOM 878 C CA . SER A 1 116 ? 12.009 7.045 5.407 1.00 93.88 116 SER A CA 1
ATOM 879 C C . SER A 1 116 ? 11.481 8.349 6.018 1.00 93.88 116 SER A C 1
ATOM 881 O O . SER A 1 116 ? 10.467 8.315 6.719 1.00 93.88 116 SER A O 1
ATOM 883 N N . PRO A 1 117 ? 12.100 9.510 5.726 1.00 91.75 117 PRO A N 1
ATOM 884 C CA . PRO A 1 117 ? 11.654 10.791 6.279 1.00 91.75 117 PRO A CA 1
ATOM 885 C C . PRO A 1 117 ? 10.256 11.179 5.776 1.00 91.75 117 PRO A C 1
ATOM 887 O O . PRO A 1 117 ? 9.522 11.887 6.459 1.00 91.75 117 PRO A O 1
ATOM 890 N N . ASP A 1 118 ? 9.871 10.683 4.596 1.00 96.00 118 ASP A N 1
ATOM 891 C CA . ASP A 1 118 ? 8.526 10.801 4.041 1.00 96.00 118 ASP A CA 1
ATOM 892 C C . ASP A 1 118 ? 8.058 9.451 3.478 1.00 96.00 118 ASP A C 1
ATOM 894 O O . ASP A 1 118 ? 8.154 9.168 2.280 1.00 96.00 118 ASP A O 1
ATOM 898 N N . MET A 1 119 ? 7.519 8.611 4.364 1.00 97.12 119 MET A N 1
ATOM 899 C CA . MET A 1 119 ? 6.955 7.310 3.994 1.00 97.12 119 MET A CA 1
ATOM 900 C C . MET A 1 119 ? 5.808 7.425 2.977 1.00 97.12 119 MET A C 1
ATOM 902 O O . MET A 1 119 ? 5.616 6.537 2.149 1.00 97.12 119 MET A O 1
ATOM 906 N N . ARG A 1 120 ? 5.043 8.525 2.987 1.00 96.94 120 ARG A N 1
ATOM 907 C CA . ARG A 1 120 ? 3.927 8.707 2.049 1.00 96.94 120 ARG A CA 1
ATOM 908 C C . ARG A 1 120 ? 4.446 8.877 0.624 1.00 96.94 120 ARG A C 1
ATOM 910 O O . ARG A 1 120 ? 3.913 8.264 -0.304 1.00 96.94 120 ARG A O 1
ATOM 917 N N . SER A 1 121 ? 5.459 9.720 0.442 1.00 97.19 121 SER A N 1
ATOM 918 C CA . SER A 1 121 ? 6.096 9.907 -0.864 1.00 97.19 121 SER A CA 1
ATOM 919 C C . SER A 1 121 ? 6.854 8.660 -1.304 1.00 97.19 121 SER A C 1
ATOM 921 O O . SER A 1 121 ? 6.712 8.270 -2.465 1.00 97.19 121 SER A O 1
ATOM 923 N N . ALA A 1 122 ? 7.544 7.989 -0.377 1.00 97.69 122 ALA A N 1
ATOM 924 C CA . ALA A 1 122 ? 8.244 6.745 -0.666 1.00 97.69 122 ALA A CA 1
ATOM 925 C C . ALA A 1 122 ? 7.292 5.649 -1.155 1.00 97.69 122 ALA A C 1
ATOM 927 O O . ALA A 1 122 ? 7.468 5.088 -2.236 1.00 97.69 122 ALA A O 1
ATOM 928 N N . TRP A 1 123 ? 6.197 5.420 -0.432 1.00 97.69 123 TRP A N 1
ATOM 929 C CA . TRP A 1 123 ? 5.190 4.446 -0.834 1.00 97.69 123 TRP A CA 1
ATOM 930 C C . TRP A 1 123 ? 4.526 4.791 -2.175 1.00 97.69 123 TRP A C 1
ATOM 932 O O . TRP A 1 123 ? 4.295 3.914 -3.010 1.00 97.69 123 TRP A O 1
ATOM 942 N N . ARG A 1 124 ? 4.260 6.079 -2.440 1.00 96.81 124 ARG A N 1
ATOM 943 C CA . ARG A 1 124 ? 3.733 6.522 -3.742 1.00 96.81 124 ARG A CA 1
ATOM 944 C C . ARG A 1 124 ? 4.695 6.197 -4.886 1.00 96.81 124 ARG A C 1
ATOM 946 O O . ARG A 1 124 ? 4.237 5.782 -5.949 1.00 96.81 124 ARG A O 1
ATOM 953 N N . ALA A 1 125 ? 5.993 6.424 -4.696 1.00 95.31 125 ALA A N 1
ATOM 954 C CA . ALA A 1 125 ? 7.013 6.094 -5.688 1.00 95.31 125 ALA A CA 1
ATOM 955 C C . ALA A 1 125 ? 7.113 4.575 -5.888 1.00 95.31 125 ALA A C 1
ATOM 957 O O . ALA A 1 125 ? 7.059 4.106 -7.024 1.00 95.31 125 ALA A O 1
ATOM 958 N N . PHE A 1 126 ? 7.126 3.808 -4.797 1.00 95.88 126 PHE A N 1
ATOM 959 C CA . PHE A 1 126 ? 7.170 2.349 -4.837 1.00 95.88 126 PHE A CA 1
ATOM 960 C C . PHE A 1 126 ? 5.975 1.748 -5.595 1.00 95.88 126 PHE A C 1
ATOM 962 O O . PHE A 1 126 ? 6.163 0.948 -6.509 1.00 95.88 126 PHE A O 1
ATOM 969 N N . ARG A 1 127 ? 4.741 2.208 -5.328 1.00 94.56 127 ARG A N 1
ATOM 970 C CA . ARG A 1 127 ? 3.547 1.763 -6.079 1.00 94.56 127 ARG A CA 1
ATOM 971 C C . ARG A 1 127 ? 3.622 2.075 -7.572 1.00 94.56 127 ARG A C 1
ATOM 973 O O . ARG A 1 127 ? 3.127 1.288 -8.373 1.00 94.56 127 ARG A O 1
ATOM 980 N N . LYS A 1 128 ? 4.242 3.193 -7.968 1.00 91.25 128 LYS A N 1
ATOM 981 C CA . LYS A 1 128 ? 4.464 3.486 -9.393 1.00 91.25 128 LYS A CA 1
ATOM 982 C C . LYS A 1 128 ? 5.398 2.461 -10.026 1.00 91.25 128 LYS A C 1
ATOM 984 O O . LYS A 1 128 ? 5.096 2.009 -11.121 1.00 91.25 128 LYS A O 1
ATOM 989 N N . LEU A 1 129 ? 6.472 2.074 -9.336 1.00 90.88 129 LEU A N 1
ATOM 990 C CA . LEU A 1 129 ? 7.390 1.034 -9.807 1.00 90.88 129 LEU A CA 1
ATOM 991 C C . LEU A 1 129 ? 6.692 -0.332 -9.902 1.00 90.88 129 LEU A C 1
ATOM 993 O O . LEU A 1 129 ? 6.834 -1.012 -10.915 1.00 90.88 129 LEU A O 1
ATOM 997 N N . LEU A 1 130 ? 5.863 -0.699 -8.915 1.00 90.38 130 LEU A N 1
ATOM 998 C CA . LEU A 1 130 ? 5.047 -1.923 -8.967 1.00 90.38 130 LEU A CA 1
ATOM 999 C C . LEU A 1 130 ? 4.054 -1.933 -10.140 1.00 90.38 130 LEU A C 1
ATOM 1001 O O . LEU A 1 130 ? 3.784 -2.987 -10.716 1.00 90.38 130 LEU A O 1
ATOM 1005 N N . ALA A 1 131 ? 3.509 -0.768 -10.499 1.00 88.62 131 ALA A N 1
ATOM 1006 C CA . ALA A 1 131 ? 2.578 -0.626 -11.614 1.00 88.62 131 ALA A CA 1
ATOM 1007 C C . ALA A 1 131 ? 3.255 -0.758 -12.990 1.00 88.62 131 ALA A C 1
ATOM 1009 O O . ALA A 1 131 ? 2.554 -0.956 -13.987 1.00 88.62 131 ALA A O 1
ATOM 1010 N N . ILE A 1 132 ? 4.591 -0.675 -13.064 1.00 85.94 132 ILE A N 1
ATOM 1011 C CA . ILE A 1 132 ? 5.336 -0.968 -14.289 1.00 85.94 132 ILE A CA 1
ATOM 1012 C C . ILE A 1 132 ? 5.279 -2.479 -14.522 1.00 85.94 132 ILE A C 1
ATOM 1014 O O . ILE A 1 132 ? 5.914 -3.288 -13.843 1.00 85.94 132 ILE A O 1
ATOM 1018 N N . LYS A 1 133 ? 4.484 -2.851 -15.516 1.00 84.38 133 LYS A N 1
ATOM 1019 C CA . LYS A 1 133 ? 4.321 -4.211 -16.020 1.00 84.38 133 LYS A CA 1
ATOM 1020 C C . LYS A 1 133 ? 4.135 -4.158 -17.526 1.00 84.38 133 LYS A C 1
ATOM 1022 O O . LYS A 1 133 ? 3.834 -3.101 -18.079 1.00 84.38 133 LYS A O 1
ATOM 1027 N N . GLU A 1 134 ? 4.290 -5.291 -18.192 1.00 86.44 134 GLU A N 1
ATOM 1028 C CA . GLU A 1 134 ? 3.951 -5.386 -19.609 1.00 86.44 134 GLU A CA 1
ATOM 1029 C C . GLU A 1 134 ? 2.492 -4.961 -19.846 1.00 86.44 134 GLU A C 1
ATOM 1031 O O . GLU A 1 134 ? 1.596 -5.239 -19.046 1.00 86.44 134 GLU A O 1
ATOM 1036 N N . GLY A 1 135 ? 2.275 -4.195 -20.913 1.00 84.94 135 GLY A N 1
ATOM 1037 C CA . GLY A 1 135 ? 1.013 -3.525 -21.221 1.00 84.94 135 GLY A CA 1
ATOM 1038 C C . GLY A 1 135 ? 0.778 -2.204 -20.478 1.00 84.94 135 GLY A C 1
ATOM 1039 O O . GLY A 1 135 ? -0.154 -1.484 -20.834 1.00 84.94 135 GLY A O 1
ATOM 1040 N N . ALA A 1 136 ? 1.599 -1.834 -19.486 1.00 85.00 136 ALA A N 1
ATOM 1041 C CA . ALA A 1 136 ? 1.463 -0.543 -18.813 1.00 85.00 136 ALA A CA 1
ATOM 1042 C C . ALA A 1 136 ? 1.755 0.618 -19.775 1.00 85.00 136 ALA A C 1
ATOM 1044 O O . ALA A 1 136 ? 2.676 0.555 -20.591 1.00 85.00 136 ALA A O 1
ATOM 1045 N N . VAL A 1 137 ? 0.983 1.700 -19.656 1.00 85.12 137 VAL A N 1
ATOM 1046 C CA . VAL A 1 137 ? 1.204 2.930 -20.424 1.00 85.12 137 VAL A CA 1
ATOM 1047 C C . VAL A 1 137 ? 2.181 3.827 -19.675 1.00 85.12 137 VAL A C 1
ATOM 1049 O O . VAL A 1 137 ? 2.004 4.102 -18.489 1.00 85.12 137 VAL A O 1
ATOM 1052 N N . VAL A 1 138 ? 3.190 4.317 -20.386 1.00 84.38 138 VAL A N 1
ATOM 1053 C CA . VAL A 1 138 ? 4.189 5.262 -19.884 1.00 84.38 138 VAL A CA 1
ATOM 1054 C C . VAL A 1 138 ? 4.189 6.533 -20.727 1.00 84.38 138 VAL A C 1
ATOM 1056 O O . VAL A 1 138 ? 3.884 6.513 -21.922 1.00 84.38 138 VAL A O 1
ATOM 1059 N N . LEU A 1 139 ? 4.543 7.655 -20.101 1.00 82.81 139 LEU A N 1
ATOM 1060 C CA . LEU A 1 139 ? 4.704 8.943 -20.767 1.00 82.81 139 LEU A CA 1
ATOM 1061 C C . LEU A 1 139 ? 6.168 9.365 -20.694 1.00 82.81 139 LEU A C 1
ATOM 1063 O O . LEU A 1 139 ? 6.724 9.496 -19.605 1.00 82.81 139 LEU A O 1
ATOM 1067 N N . HIS A 1 140 ? 6.781 9.613 -21.847 1.00 79.69 140 HIS A N 1
ATOM 1068 C CA . HIS A 1 140 ? 8.165 10.068 -21.893 1.00 79.69 140 HIS A CA 1
ATOM 1069 C C . HIS A 1 140 ? 8.243 11.599 -21.830 1.00 79.69 140 HIS A C 1
ATOM 1071 O O . HIS A 1 140 ? 7.680 12.291 -22.684 1.00 79.69 140 HIS A O 1
ATOM 1077 N N . ALA A 1 141 ? 8.982 12.130 -20.851 1.00 74.12 141 ALA A N 1
ATOM 1078 C CA . ALA A 1 141 ? 9.056 13.566 -20.566 1.00 74.12 141 ALA A CA 1
ATOM 1079 C C . ALA A 1 141 ? 9.630 14.403 -21.729 1.00 74.12 141 ALA A C 1
ATOM 1081 O O . ALA A 1 141 ? 9.209 15.536 -21.936 1.00 74.12 141 ALA A O 1
ATOM 1082 N N . SER A 1 142 ? 10.530 13.845 -22.547 1.00 74.19 142 SER A N 1
ATOM 1083 C CA . SER A 1 142 ? 11.165 14.551 -23.679 1.00 74.19 142 SER A CA 1
ATOM 1084 C C . SER A 1 142 ? 10.286 14.670 -24.939 1.00 74.19 142 SER A C 1
ATOM 1086 O O . SER A 1 142 ? 10.801 14.733 -26.054 1.00 74.19 142 SER A O 1
ATOM 1088 N N . GLY A 1 143 ? 8.957 14.651 -24.798 1.00 70.75 143 GLY A N 1
ATOM 1089 C CA . GLY A 1 143 ? 8.025 14.920 -25.902 1.00 70.75 143 GLY A CA 1
ATOM 1090 C C . GLY A 1 143 ? 7.802 13.766 -26.889 1.00 70.75 143 GLY A C 1
ATOM 1091 O O . GLY A 1 143 ? 7.228 13.971 -27.961 1.00 70.75 143 GLY A O 1
ATOM 1092 N N . TRP A 1 144 ? 8.221 12.540 -26.553 1.00 77.56 144 TRP A N 1
ATOM 1093 C CA . TRP A 1 144 ? 8.005 11.366 -27.420 1.00 77.56 144 TRP A CA 1
ATOM 1094 C C . TRP A 1 144 ? 6.560 10.853 -27.358 1.00 77.56 144 TRP A C 1
ATOM 1096 O O . TRP A 1 144 ? 6.112 10.144 -28.259 1.00 77.56 144 TRP A O 1
ATOM 1106 N N . GLY A 1 145 ? 5.803 11.304 -26.356 1.00 82.62 145 GLY A N 1
ATOM 1107 C CA . GLY A 1 145 ? 4.397 10.980 -26.169 1.00 82.62 145 GLY A CA 1
ATOM 1108 C C . GLY A 1 145 ? 4.201 9.707 -25.356 1.00 82.62 145 GLY A C 1
ATOM 1109 O O . GLY A 1 145 ? 5.061 9.312 -24.566 1.00 82.62 145 GLY A O 1
ATOM 1110 N N . MET A 1 146 ? 3.027 9.105 -25.525 1.00 87.56 146 MET A N 1
ATOM 1111 C CA . MET A 1 146 ? 2.642 7.878 -24.835 1.00 87.56 146 MET A CA 1
ATOM 1112 C C . MET A 1 146 ? 3.259 6.652 -25.511 1.00 87.56 146 MET A C 1
ATOM 1114 O O . MET A 1 146 ? 3.355 6.584 -26.744 1.00 87.56 146 MET A O 1
ATOM 1118 N N . GLY A 1 147 ? 3.631 5.670 -24.700 1.00 88.06 147 GLY A N 1
ATOM 1119 C CA . GLY A 1 147 ? 4.035 4.349 -25.156 1.00 88.06 147 GLY A CA 1
ATOM 1120 C C . GLY A 1 147 ? 3.547 3.255 -24.220 1.00 88.06 147 GLY A C 1
ATOM 1121 O O . GLY A 1 147 ? 3.143 3.528 -23.092 1.00 88.06 147 GLY A O 1
ATOM 1122 N N . SER A 1 148 ? 3.570 2.020 -24.699 1.00 90.25 148 SER A N 1
ATOM 1123 C CA . SER A 1 148 ? 3.245 0.827 -23.920 1.00 90.25 148 SER A CA 1
ATOM 1124 C C . SER A 1 148 ? 4.510 0.038 -23.616 1.00 90.25 148 SER A C 1
ATOM 1126 O O . SER A 1 148 ? 5.315 -0.198 -24.521 1.00 90.25 148 SER A O 1
ATOM 1128 N N . VAL A 1 149 ? 4.664 -0.421 -22.376 1.00 90.50 149 VAL A N 1
ATOM 1129 C CA . VAL A 1 149 ? 5.707 -1.381 -22.005 1.00 90.50 149 VAL A CA 1
ATOM 1130 C C . VAL A 1 149 ? 5.415 -2.698 -22.721 1.00 90.50 149 VAL A C 1
ATOM 1132 O O . VAL A 1 149 ? 4.387 -3.326 -22.496 1.00 90.50 149 VAL A O 1
ATOM 1135 N N . THR A 1 150 ? 6.303 -3.093 -23.621 1.00 91.31 150 THR A N 1
ATOM 1136 C CA . THR A 1 150 ? 6.206 -4.330 -24.414 1.00 91.31 150 THR A CA 1
ATOM 1137 C C . THR A 1 150 ? 6.998 -5.479 -23.820 1.00 91.31 150 THR A C 1
ATOM 1139 O O . THR A 1 150 ? 6.691 -6.630 -24.106 1.00 91.31 150 THR A O 1
ATOM 1142 N N . ARG A 1 151 ? 8.011 -5.164 -23.011 1.00 89.88 151 ARG A N 1
ATOM 1143 C CA . ARG A 1 151 ? 8.796 -6.133 -22.257 1.00 89.88 151 ARG A CA 1
ATOM 1144 C C . ARG A 1 151 ? 9.333 -5.474 -20.996 1.00 89.88 151 ARG A C 1
ATOM 1146 O O . ARG A 1 151 ? 9.756 -4.317 -21.055 1.00 89.88 151 ARG A O 1
ATOM 1153 N N . LEU A 1 152 ? 9.337 -6.207 -19.890 1.00 87.00 152 LEU A N 1
ATOM 1154 C CA . LEU A 1 152 ? 9.986 -5.793 -18.649 1.00 87.00 152 LEU A CA 1
ATOM 1155 C C . LEU A 1 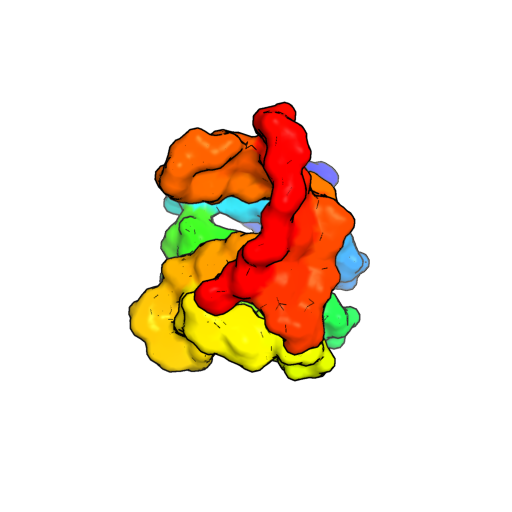152 ? 11.001 -6.857 -18.230 1.00 87.00 152 LEU A C 1
ATOM 1157 O O . LEU A 1 152 ? 10.627 -7.987 -17.931 1.00 87.00 152 LEU A O 1
ATOM 1161 N N . ASP A 1 153 ? 12.273 -6.480 -18.188 1.00 85.19 153 ASP A N 1
ATOM 1162 C CA . ASP A 1 153 ? 13.343 -7.304 -17.641 1.00 85.19 153 ASP A CA 1
ATOM 1163 C C . ASP A 1 153 ? 13.668 -6.807 -16.228 1.00 85.19 153 ASP A C 1
ATOM 1165 O O . ASP A 1 153 ? 14.307 -5.770 -16.042 1.00 85.19 153 ASP A O 1
ATOM 1169 N N . ARG A 1 154 ? 13.147 -7.510 -15.218 1.00 78.50 154 ARG A N 1
ATOM 1170 C CA . ARG A 1 154 ? 13.310 -7.113 -13.811 1.00 78.50 154 ARG A CA 1
ATOM 1171 C C . ARG A 1 154 ? 14.711 -7.400 -13.274 1.00 78.50 154 ARG A C 1
ATOM 1173 O O . ARG A 1 154 ? 15.118 -6.724 -12.335 1.00 78.50 154 ARG A O 1
ATOM 1180 N N . ASP A 1 155 ? 15.440 -8.326 -13.894 1.00 75.94 155 ASP A N 1
ATOM 1181 C CA . ASP A 1 155 ? 16.810 -8.669 -13.506 1.00 75.94 155 ASP A CA 1
ATOM 1182 C C . ASP A 1 155 ? 17.799 -7.649 -14.077 1.00 75.94 155 ASP A C 1
ATOM 1184 O O . ASP A 1 155 ? 18.676 -7.153 -13.369 1.00 75.94 155 ASP A O 1
ATOM 1188 N N . ALA A 1 156 ? 17.625 -7.277 -15.350 1.00 78.69 156 ALA A N 1
ATOM 1189 C CA . ALA A 1 156 ? 18.412 -6.221 -15.986 1.00 78.69 156 ALA A CA 1
ATOM 1190 C C . ALA A 1 156 ? 17.960 -4.805 -15.583 1.00 78.69 156 ALA A C 1
ATOM 1192 O O . ALA A 1 156 ? 18.674 -3.836 -15.843 1.00 78.69 156 ALA A O 1
ATOM 1193 N N . LEU A 1 157 ? 16.789 -4.685 -14.946 1.00 79.25 157 LEU A N 1
ATOM 1194 C CA . LEU A 1 157 ? 16.114 -3.423 -14.634 1.00 79.25 157 LEU A CA 1
ATOM 1195 C C . LEU A 1 157 ? 15.896 -2.562 -15.884 1.00 79.25 157 LEU A C 1
ATOM 1197 O O . LEU A 1 157 ? 16.078 -1.342 -15.866 1.00 79.25 157 LEU A O 1
ATOM 1201 N N . GLU A 1 158 ? 15.508 -3.207 -16.977 1.00 86.00 158 GLU A N 1
ATOM 1202 C CA . GLU A 1 158 ? 15.261 -2.569 -18.264 1.00 86.00 158 GLU A CA 1
ATOM 1203 C C . GLU A 1 158 ? 13.811 -2.776 -18.690 1.00 86.00 158 GLU A C 1
ATOM 1205 O O . GLU A 1 158 ? 13.208 -3.830 -18.478 1.00 86.00 158 GLU A O 1
ATOM 1210 N N . LEU A 1 159 ? 13.243 -1.771 -19.343 1.00 89.44 159 LEU A N 1
ATOM 1211 C CA . LEU A 1 159 ? 11.930 -1.866 -19.964 1.00 89.44 159 LEU A CA 1
ATOM 1212 C C . LEU A 1 159 ? 12.013 -1.492 -21.436 1.00 89.44 159 LEU A C 1
ATOM 1214 O O . LEU A 1 159 ? 12.675 -0.529 -21.824 1.00 89.44 159 LEU A O 1
ATOM 1218 N N . GLU A 1 160 ? 11.316 -2.256 -22.266 1.00 90.56 160 GLU A N 1
ATOM 1219 C CA . GLU A 1 160 ? 11.166 -1.958 -23.683 1.00 90.56 160 GLU A CA 1
ATOM 1220 C C . GLU A 1 160 ? 9.808 -1.310 -23.914 1.00 90.56 160 GLU A C 1
ATOM 1222 O O . GLU A 1 160 ? 8.770 -1.893 -23.587 1.00 90.56 160 GLU A O 1
ATOM 1227 N N . VAL A 1 161 ? 9.790 -0.124 -24.514 1.00 90.75 161 VAL A N 1
ATOM 1228 C CA . VAL A 1 161 ? 8.557 0.630 -24.769 1.00 90.75 161 VAL A CA 1
ATOM 1229 C C . VAL A 1 161 ? 8.342 0.792 -26.256 1.00 90.75 161 VAL A C 1
ATOM 1231 O O . VAL A 1 161 ? 9.241 1.200 -26.990 1.00 90.75 161 VAL A O 1
ATOM 1234 N N . GLN A 1 162 ? 7.111 0.527 -26.681 1.00 90.44 162 GLN A N 1
ATOM 1235 C CA . GLN A 1 162 ? 6.616 0.865 -28.005 1.00 90.44 162 GLN A CA 1
ATOM 1236 C C . GLN A 1 162 ? 5.802 2.154 -27.914 1.00 90.44 162 GLN A C 1
ATOM 1238 O O . GLN A 1 162 ? 4.736 2.193 -27.301 1.00 90.44 162 GLN A O 1
ATOM 1243 N N . PHE A 1 163 ? 6.295 3.220 -28.536 1.00 89.44 163 PHE A N 1
ATOM 1244 C CA . PHE A 1 163 ? 5.597 4.498 -28.619 1.00 89.44 163 PHE A CA 1
ATOM 1245 C C . PHE A 1 163 ? 4.589 4.503 -29.766 1.00 89.44 163 PHE A C 1
ATOM 1247 O O . PHE A 1 163 ? 4.816 3.893 -30.815 1.00 89.44 163 PHE A O 1
ATOM 1254 N N . VAL A 1 164 ? 3.507 5.271 -29.599 1.00 83.00 164 VAL A N 1
ATOM 1255 C CA . VAL A 1 164 ? 2.427 5.414 -30.600 1.00 83.00 164 VAL A CA 1
ATOM 1256 C C . VAL A 1 164 ? 2.951 5.918 -31.952 1.00 83.00 164 VAL A C 1
ATOM 1258 O O . VAL A 1 164 ? 2.431 5.552 -32.999 1.00 83.00 164 VAL A O 1
ATOM 1261 N N . LYS A 1 165 ? 4.035 6.704 -31.954 1.00 81.12 165 LYS A N 1
ATOM 1262 C CA . LYS A 1 165 ? 4.706 7.188 -33.175 1.00 81.12 165 LYS A CA 1
ATOM 1263 C C . LYS A 1 165 ? 5.562 6.121 -33.888 1.00 81.12 165 LYS A C 1
ATOM 1265 O O . LYS A 1 165 ? 6.315 6.462 -34.792 1.00 81.12 165 LYS A O 1
ATOM 1270 N N . GLY A 1 166 ? 5.497 4.856 -33.467 1.00 80.19 166 GLY A N 1
ATOM 1271 C CA . GLY A 1 166 ? 6.189 3.721 -34.091 1.00 80.19 166 GLY A CA 1
ATOM 1272 C C . GLY A 1 166 ? 7.594 3.431 -33.550 1.00 80.19 166 GLY A C 1
ATOM 1273 O O . GLY A 1 166 ? 8.122 2.350 -33.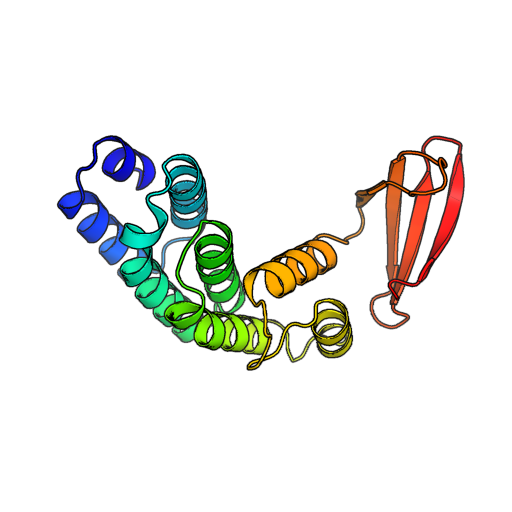799 1.00 80.19 166 GLY A O 1
ATOM 1274 N N . ARG A 1 167 ? 8.191 4.331 -32.757 1.00 83.62 167 ARG A N 1
ATOM 1275 C CA . ARG A 1 167 ? 9.505 4.104 -32.130 1.00 83.62 167 ARG A CA 1
ATOM 1276 C C . ARG A 1 167 ? 9.418 3.015 -31.060 1.00 83.62 167 ARG A C 1
ATOM 1278 O O . ARG A 1 167 ? 8.566 3.099 -30.180 1.00 83.62 167 ARG A O 1
ATOM 1285 N N . ARG A 1 168 ? 10.349 2.063 -31.098 1.00 86.88 168 ARG A N 1
ATOM 1286 C CA . ARG A 1 168 ? 10.636 1.143 -29.995 1.00 86.88 168 ARG A CA 1
ATOM 1287 C C . ARG A 1 168 ? 11.966 1.529 -29.373 1.00 86.88 168 ARG A C 1
ATOM 1289 O O . ARG A 1 168 ? 12.906 1.817 -30.110 1.00 86.88 168 ARG A O 1
ATOM 1296 N N . ASP A 1 169 ? 12.030 1.560 -28.053 1.00 88.00 169 ASP A N 1
ATOM 1297 C CA . ASP A 1 169 ? 13.268 1.881 -27.347 1.00 88.00 169 ASP A CA 1
ATOM 1298 C C . ASP A 1 169 ? 13.392 1.106 -26.036 1.00 88.00 169 ASP A C 1
ATOM 1300 O O . ASP A 1 169 ? 12.391 0.595 -25.519 1.00 88.00 169 ASP A O 1
ATOM 1304 N N . LYS A 1 170 ? 14.619 1.024 -25.521 1.00 87.94 170 LYS A N 1
ATOM 1305 C CA . LYS A 1 170 ? 14.933 0.417 -24.225 1.00 87.94 170 LYS A CA 1
ATOM 1306 C C . L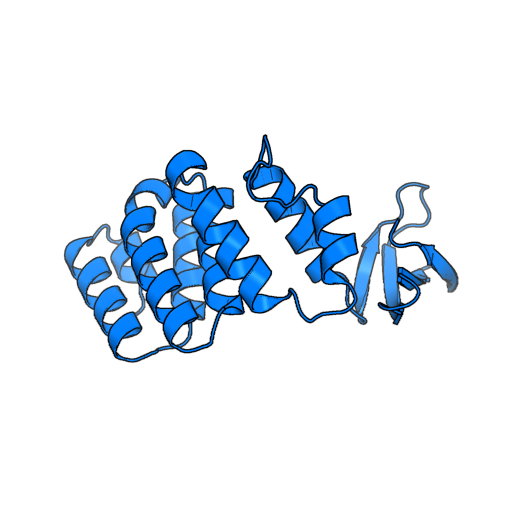YS A 1 170 ? 15.290 1.504 -23.229 1.00 87.94 170 LYS A C 1
ATOM 1308 O O . LYS A 1 170 ? 16.101 2.376 -23.530 1.00 87.94 170 LYS A O 1
ATOM 1313 N N . PHE A 1 171 ? 14.716 1.427 -22.038 1.00 83.25 171 PHE A N 1
ATOM 1314 C CA . PHE A 1 171 ? 14.996 2.365 -20.962 1.00 83.25 171 PHE A CA 1
ATOM 1315 C C . PHE A 1 171 ? 15.466 1.616 -19.722 1.00 83.25 171 PHE A C 1
ATOM 1317 O O . PHE A 1 171 ? 14.854 0.604 -19.368 1.00 83.25 171 PHE A O 1
ATOM 1324 N N . PRO A 1 172 ? 16.506 2.114 -19.035 1.00 81.38 172 PRO A N 1
ATOM 1325 C CA . PRO A 1 172 ? 16.768 1.680 -17.677 1.00 81.38 172 PRO A CA 1
ATOM 1326 C C . PRO A 1 172 ? 15.626 2.146 -16.764 1.00 81.38 172 PRO A C 1
ATOM 1328 O O . PRO A 1 172 ? 15.031 3.203 -16.982 1.00 81.38 172 PRO A O 1
ATOM 1331 N N . LEU A 1 173 ? 15.326 1.367 -15.727 1.00 76.12 173 LEU A N 1
ATOM 1332 C CA . LEU A 1 173 ? 14.440 1.801 -14.645 1.00 76.12 173 LEU A CA 1
ATOM 1333 C C . LEU A 1 173 ? 15.110 2.847 -13.739 1.00 76.12 173 LEU A C 1
ATOM 1335 O O . LEU A 1 173 ? 14.396 3.632 -13.125 1.00 76.12 173 LEU A O 1
ATOM 1339 N N . LYS A 1 174 ? 16.448 2.863 -13.684 1.00 63.72 174 LYS A N 1
ATOM 1340 C CA . LYS A 1 174 ? 17.279 3.794 -12.901 1.00 63.72 174 LYS A CA 1
ATOM 1341 C C . LYS A 1 174 ? 17.464 5.163 -13.556 1.00 63.72 174 LYS A C 1
ATOM 1343 O O . LYS A 1 174 ? 17.675 5.207 -14.789 1.00 63.72 174 LYS A O 1
#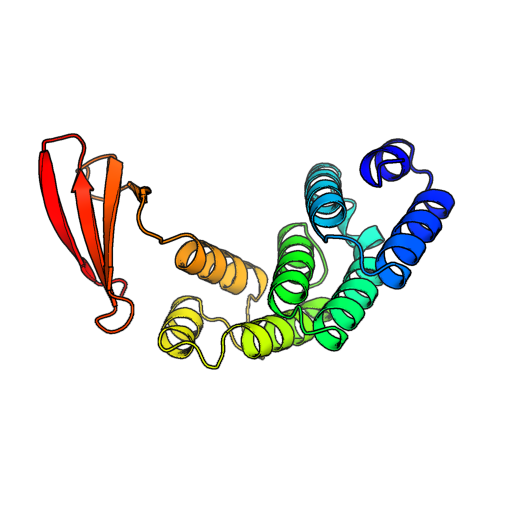

Secondary structure (DSSP, 8-state):
--HHHHHHTT-HHHHHHHHHHHHHTT--SHHHHHHHHHHHHTT-HHHHHHHHHHHHHHHHHTT-HHHHHHHHHHHHHTT--HHHHHHHHHHHHHHHHTTSTTHHHHHHHHT-STT-TTHHHHHHHHHHHHH--TT-EEEETTTTEEEEEEEEETTTTEEEEEETTS-EEEEE--

Radius of gyration: 18.23 Å; chains: 1; bounding box: 43×30×49 Å

Foldseek 3Di:
DQLLVCVVVVVLVVSLVVLVVCLVVVHDCVSVLVNLVVCLVVLNLQSCLVSLLVSLVSCVVVVNLVSSLSSLLSSVLSPHDCVSRLQSNLVSLCSVDVVPLLSVVLQVVLVRDSVRPRSNSSSVSSVVVVQPDFQDWDQDPVPLGIWGFNDQDSNQQKTWTQGPVGDIDIDHVD

Sequence (174 aa):
MTLVLHFQQENWEALEVSWTEMISAKSPVEPVVELLLVATEKRLMGRCVPLVKEHAKALAANGDATGAAEILGLAILGGGSPGELSADLYRAAEHAYREEAWWAVYSEMAGLNLNSPDMRSAWRAFRKLLAIKEGAVVLHASGWGMGSVTRLDRDALELEVQFVKGRRDKFPLK